Protein AF-A0A7C3TP77-F1 (afdb_monomer)

Mean predicted aligned error: 10.97 Å

Radius of gyration: 24.01 Å; Cα contacts (8 Å, |Δi|>4): 37; chains: 1; bounding box: 48×28×69 Å

pLDDT: mean 75.57, std 9.29, range [50.41, 89.44]

Sequence (117 aa):
MTAKDRRRRLRIVHKLQLKYTLSLLLPFFIILLIVELQMFYVIKYLLPYIEFLAVRGVIIKSIIIIMVEVLILLSLAGLFNIIYLHRIAGPISRLIKEIDEMVISKKYHLLTIRKKD

Secondary structure (DSSP, 8-state):
--HHHHHHHHHHHHHHHHHHHHHHHHHHHHHHHHHHHHHHHIIIIIGGG---HHHHHHHHHHHHHHHHHHHHHHHHHHHHHHHHHHHHHHHHHHHHHHHHHHHHHT--------TT-

Solvent-accessible surface area (backbone atoms only — not comparable to full-atom values): 6661 Å² total; per-residue (Å²): 136,56,75,67,57,54,54,53,51,54,50,51,50,51,51,52,50,49,49,54,49,47,67,51,51,49,59,54,51,51,53,51,52,52,53,54,52,51,52,48,47,43,59,70,68,50,48,75,74,50,87,52,66,75,57,44,55,52,50,52,53,52,52,54,51,51,54,53,50,51,53,51,52,50,52,49,52,50,51,52,48,52,54,51,47,55,53,48,48,54,41,51,54,49,52,53,51,53,51,51,50,24,65,75,67,71,56,82,75,88,89,79,83,55,99,88,81

Nearest PDB structures (foldseek):
  6vvt-assembly1_D  TM=5.659E-01  e=7.199E+00  Mycolicibacterium smegmatis MC2 155

Structure (mmCIF, N/CA/C/O backbone):
data_AF-A0A7C3TP77-F1
#
_entry.id   AF-A0A7C3TP77-F1
#
loop_
_a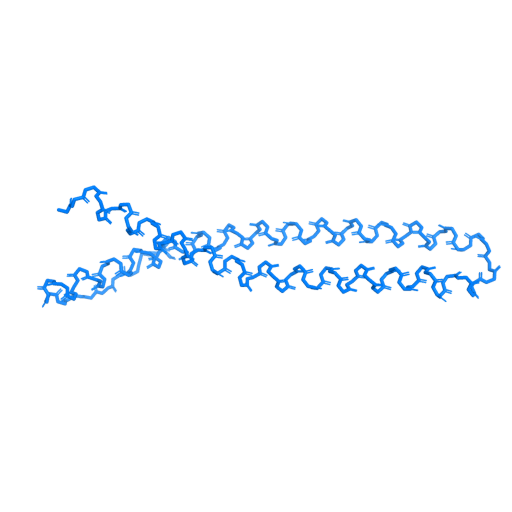tom_site.group_PDB
_atom_site.id
_atom_site.type_symbol
_atom_site.label_atom_id
_atom_site.label_alt_id
_atom_site.label_comp_id
_atom_site.label_asym_id
_atom_site.label_entity_id
_atom_site.label_seq_id
_atom_site.pdbx_PDB_ins_code
_atom_site.Cartn_x
_atom_site.Cartn_y
_atom_site.Cartn_z
_atom_site.occupancy
_atom_site.B_iso_or_equiv
_atom_site.auth_seq_id
_atom_site.auth_comp_id
_atom_site.auth_asym_id
_atom_site.auth_atom_id
_atom_site.pdbx_PDB_model_num
ATOM 1 N N . MET A 1 1 ? -22.497 11.187 28.825 1.00 50.41 1 MET A N 1
ATOM 2 C CA . MET A 1 1 ? -21.337 11.038 27.913 1.00 50.41 1 MET A CA 1
ATOM 3 C C . MET A 1 1 ? -21.215 12.317 27.094 1.00 50.41 1 MET A C 1
ATOM 5 O O . MET A 1 1 ? -22.158 12.642 26.380 1.00 50.41 1 MET A O 1
ATOM 9 N N . THR A 1 2 ? -20.147 13.101 27.259 1.00 56.94 2 THR A N 1
ATOM 10 C CA . THR A 1 2 ? -20.074 14.452 26.667 1.00 56.94 2 THR A CA 1
ATOM 11 C C . THR A 1 2 ? -19.627 14.411 25.197 1.00 56.94 2 THR A C 1
ATOM 13 O O . THR A 1 2 ? -18.982 13.459 24.750 1.00 56.94 2 THR A O 1
ATOM 16 N N . ALA A 1 3 ? -19.933 15.451 24.412 1.00 58.12 3 ALA A N 1
ATOM 17 C CA . ALA A 1 3 ? -19.495 15.562 23.012 1.00 58.12 3 ALA A CA 1
ATOM 18 C C . ALA A 1 3 ? -17.956 15.504 22.854 1.00 58.12 3 ALA A C 1
ATOM 20 O O . ALA A 1 3 ? -17.442 15.053 21.825 1.00 58.12 3 ALA A O 1
ATOM 21 N N . LYS A 1 4 ? -17.221 15.904 23.901 1.00 55.06 4 LYS A N 1
ATOM 22 C CA . LYS A 1 4 ? -15.756 15.857 23.984 1.00 55.06 4 LYS A CA 1
ATOM 23 C C . LYS A 1 4 ? -15.239 14.410 24.041 1.00 55.06 4 LYS A C 1
ATOM 25 O O . LYS A 1 4 ? -14.293 14.080 23.325 1.00 55.06 4 LYS A O 1
ATOM 30 N N . ASP A 1 5 ? -15.926 13.532 24.774 1.00 54.97 5 ASP A N 1
ATOM 31 C CA . ASP A 1 5 ? -15.597 12.100 24.868 1.00 54.97 5 ASP A CA 1
ATOM 32 C C . ASP A 1 5 ? -15.848 11.361 23.546 1.00 54.97 5 ASP A C 1
ATOM 34 O O . ASP A 1 5 ? -15.032 10.539 23.119 1.00 54.97 5 ASP A O 1
ATOM 38 N N . ARG A 1 6 ? -16.931 11.711 22.832 1.00 56.84 6 ARG A N 1
ATOM 39 C CA . ARG A 1 6 ? -17.215 11.175 21.485 1.00 56.84 6 ARG A CA 1
ATOM 40 C C . ARG A 1 6 ? -16.113 11.519 20.484 1.00 56.84 6 ARG A C 1
ATOM 42 O O . ARG A 1 6 ? -15.645 10.636 19.767 1.00 56.84 6 ARG A O 1
ATOM 49 N N . ARG A 1 7 ? -15.669 12.781 20.449 1.00 56.78 7 ARG A N 1
ATOM 50 C CA . ARG A 1 7 ? -14.589 13.223 19.547 1.00 56.78 7 ARG A CA 1
ATOM 51 C C . ARG A 1 7 ? -13.255 12.551 19.869 1.00 56.78 7 ARG A C 1
ATOM 53 O O . ARG A 1 7 ? -12.504 12.239 18.947 1.00 56.78 7 ARG A O 1
ATOM 60 N N . ARG A 1 8 ? -12.955 12.313 21.151 1.00 58.34 8 ARG A N 1
ATOM 61 C CA . ARG A 1 8 ? -11.719 11.638 21.577 1.00 58.34 8 ARG A CA 1
ATOM 62 C C . ARG A 1 8 ? -11.708 10.167 21.148 1.00 58.34 8 ARG A C 1
ATOM 64 O O . ARG A 1 8 ? -10.711 9.725 20.586 1.00 58.34 8 ARG A O 1
ATOM 71 N N . ARG A 1 9 ? -12.829 9.448 21.307 1.00 59.09 9 ARG A N 1
ATOM 72 C CA . ARG A 1 9 ? -12.983 8.056 20.835 1.00 59.09 9 ARG A CA 1
ATOM 73 C C . ARG A 1 9 ? -12.891 7.925 19.313 1.00 59.09 9 ARG A C 1
ATOM 75 O O . ARG A 1 9 ? -12.151 7.073 18.836 1.00 59.09 9 ARG A O 1
ATOM 82 N N . LEU A 1 10 ? -13.549 8.806 18.555 1.00 59.22 10 LEU A N 1
ATOM 83 C CA . LEU A 1 10 ? -13.425 8.848 17.087 1.00 59.22 10 LEU A CA 1
ATOM 84 C C . LEU A 1 10 ? -11.970 9.017 16.634 1.00 59.22 10 LEU A C 1
ATOM 86 O O . LEU A 1 10 ? -11.517 8.321 15.728 1.00 59.22 10 LEU A O 1
ATOM 90 N N . ARG A 1 11 ? -11.220 9.893 17.313 1.00 58.91 11 ARG A N 1
ATOM 91 C CA . ARG A 1 11 ? -9.795 10.108 17.035 1.00 58.91 11 ARG A CA 1
ATOM 92 C C . ARG A 1 11 ? -8.947 8.866 17.308 1.00 58.91 11 ARG A C 1
ATOM 94 O O . ARG A 1 11 ? -8.013 8.612 16.560 1.00 58.91 11 ARG A O 1
ATOM 101 N N . ILE A 1 12 ? -9.261 8.096 18.351 1.00 61.75 12 ILE A N 1
ATOM 102 C CA . ILE A 1 12 ? -8.540 6.858 18.692 1.00 61.75 12 ILE A CA 1
ATOM 103 C C . ILE A 1 12 ? -8.784 5.781 17.630 1.00 61.75 12 ILE A C 1
ATOM 105 O O . ILE A 1 12 ? -7.824 5.179 17.160 1.00 61.75 12 ILE A O 1
ATOM 109 N N . VAL A 1 13 ? -10.034 5.595 17.196 1.00 62.56 13 VAL A N 1
ATOM 110 C CA . VAL A 1 13 ? -10.392 4.620 16.149 1.00 62.56 13 VAL A CA 1
ATOM 111 C C . VAL A 1 13 ? -9.731 4.976 14.818 1.00 62.56 13 VAL A C 1
ATOM 113 O O . VAL A 1 13 ? -9.098 4.117 14.210 1.00 62.56 13 VAL A O 1
ATOM 116 N N . HIS A 1 14 ? -9.779 6.249 14.415 1.00 64.50 14 HIS A N 1
ATOM 117 C CA . HIS A 1 14 ? -9.072 6.719 13.220 1.00 64.50 14 HIS A CA 1
ATOM 118 C C . HIS A 1 14 ? -7.558 6.545 13.337 1.00 64.50 14 HIS A C 1
ATOM 120 O O . HIS A 1 14 ? -6.915 6.154 12.372 1.00 64.50 14 HIS A O 1
ATOM 126 N N . LYS A 1 15 ? -6.966 6.795 14.512 1.00 68.50 15 LYS A N 1
ATOM 127 C CA . LYS A 1 15 ? -5.524 6.609 14.724 1.00 68.50 15 LYS A CA 1
ATOM 128 C C . LYS A 1 15 ? -5.125 5.133 14.639 1.00 68.50 15 LYS A C 1
ATOM 130 O O . LYS A 1 15 ? -4.056 4.827 14.117 1.00 68.50 15 LYS A O 1
ATOM 135 N N . LEU A 1 16 ? -5.980 4.229 15.119 1.00 66.69 16 LEU A N 1
ATOM 136 C CA . LEU A 1 16 ? -5.775 2.786 15.019 1.00 66.69 16 LEU A CA 1
ATOM 137 C C . LEU A 1 16 ? -5.888 2.316 13.560 1.00 66.69 16 LEU A C 1
ATOM 139 O O . LEU A 1 16 ? -4.986 1.643 13.071 1.00 66.69 16 LEU A O 1
ATOM 143 N N . GLN A 1 17 ? -6.940 2.743 12.853 1.00 67.50 17 GLN A N 1
ATOM 144 C CA . GLN A 1 17 ? -7.127 2.494 11.420 1.00 67.50 17 GLN A CA 1
ATOM 145 C C . GLN A 1 17 ? -5.930 2.996 10.616 1.00 67.50 17 GLN A C 1
ATOM 147 O O . GLN A 1 17 ? -5.334 2.225 9.878 1.00 67.50 17 GLN A O 1
ATOM 152 N N . LEU A 1 18 ? -5.508 4.243 10.836 1.00 68.56 18 LEU A N 1
ATOM 153 C CA . LEU A 1 18 ? -4.362 4.834 10.153 1.00 68.56 18 LEU A CA 1
ATOM 154 C C . LEU A 1 18 ? -3.072 4.053 10.427 1.00 68.56 18 LEU A C 1
ATOM 156 O O . LEU A 1 18 ? -2.294 3.844 9.504 1.00 68.56 18 LEU A O 1
ATOM 160 N N . LYS A 1 19 ? -2.851 3.588 11.667 1.00 73.25 19 LYS A N 1
ATOM 161 C CA . LYS A 1 19 ? -1.676 2.779 12.026 1.00 73.25 19 LYS A CA 1
ATOM 162 C C . LYS A 1 19 ? -1.650 1.458 11.256 1.00 73.25 19 LYS A C 1
ATOM 164 O O . LYS A 1 19 ? -0.601 1.103 10.728 1.00 73.25 19 LYS A O 1
ATOM 169 N N . TYR A 1 20 ? -2.775 0.749 11.173 1.00 70.31 20 TYR A N 1
ATOM 170 C CA . TYR A 1 20 ? -2.848 -0.502 10.415 1.00 70.31 20 TYR A CA 1
ATOM 171 C C . TYR A 1 20 ? -2.772 -0.272 8.903 1.00 70.31 20 TYR A C 1
ATOM 173 O O . TYR A 1 20 ? -2.061 -1.010 8.226 1.00 70.31 20 TYR A O 1
ATOM 181 N N . THR A 1 21 ? -3.410 0.783 8.385 1.00 71.06 21 THR A N 1
ATOM 182 C CA . THR A 1 21 ? -3.284 1.175 6.976 1.00 71.06 21 THR A CA 1
ATOM 183 C C . THR A 1 21 ? -1.827 1.458 6.643 1.00 71.06 21 THR A C 1
ATOM 185 O O . THR A 1 21 ? -1.306 0.856 5.718 1.00 71.06 21 THR A O 1
ATOM 188 N N . LEU A 1 22 ? -1.140 2.303 7.421 1.00 73.06 22 LEU A N 1
ATOM 189 C CA . LEU A 1 22 ? 0.281 2.613 7.228 1.00 73.06 22 LEU A CA 1
ATOM 190 C C . LEU A 1 22 ? 1.164 1.371 7.345 1.00 73.06 22 LEU A C 1
ATOM 192 O O . LEU A 1 22 ? 2.070 1.202 6.539 1.00 73.06 22 LEU A O 1
ATOM 196 N N . SER A 1 23 ? 0.889 0.490 8.308 1.00 73.56 23 SER A N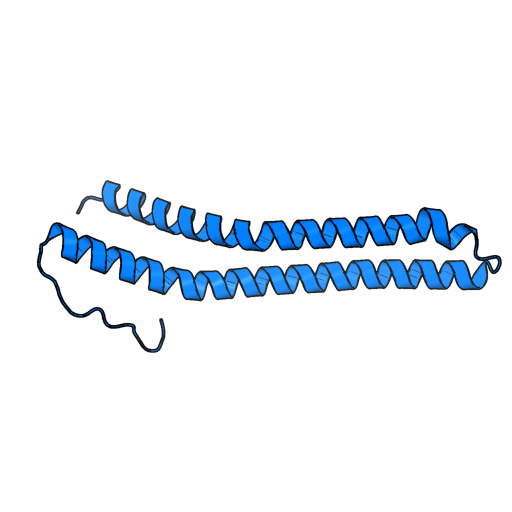 1
ATOM 197 C CA . SER A 1 23 ? 1.651 -0.750 8.489 1.00 73.56 23 SER A CA 1
ATOM 198 C C . SER A 1 23 ? 1.554 -1.697 7.291 1.00 73.56 23 SER A C 1
ATOM 200 O O . SER A 1 23 ? 2.450 -2.515 7.112 1.00 73.56 23 SER A O 1
ATOM 202 N N . LEU A 1 24 ? 0.486 -1.603 6.494 1.00 73.88 24 LEU A N 1
ATOM 203 C CA . LEU A 1 24 ? 0.321 -2.335 5.238 1.00 73.88 24 LEU A CA 1
ATOM 204 C C . LEU A 1 24 ? 0.880 -1.545 4.051 1.00 73.88 24 LEU A C 1
ATOM 206 O O . LEU A 1 24 ? 1.669 -2.072 3.278 1.00 73.88 24 LEU A O 1
ATOM 210 N N . LEU A 1 25 ? 0.519 -0.271 3.915 1.00 74.69 25 LEU A N 1
ATOM 211 C CA . LEU A 1 25 ? 0.893 0.564 2.770 1.00 74.69 25 LEU A CA 1
ATOM 212 C C . LEU A 1 25 ? 2.408 0.789 2.678 1.00 74.69 25 LEU A C 1
ATOM 214 O O . LEU A 1 25 ? 2.955 0.826 1.580 1.00 74.69 25 LEU A O 1
ATOM 218 N N . LEU A 1 26 ? 3.090 0.897 3.820 1.00 80.81 26 LEU A N 1
ATOM 219 C CA . LEU A 1 26 ? 4.530 1.131 3.881 1.00 80.81 26 LEU A CA 1
ATOM 220 C C . LEU A 1 26 ? 5.350 -0.014 3.249 1.00 80.81 26 LEU A C 1
ATOM 222 O O . LEU A 1 26 ? 6.134 0.276 2.348 1.00 80.81 26 LEU A O 1
ATOM 226 N N . PRO A 1 27 ? 5.184 -1.297 3.633 1.00 82.69 27 PRO A N 1
ATOM 227 C CA . PRO A 1 27 ? 5.892 -2.388 2.965 1.00 82.69 27 PRO A CA 1
ATOM 228 C C . PRO A 1 27 ? 5.537 -2.514 1.478 1.00 82.69 27 PRO A C 1
ATOM 230 O O . PRO A 1 27 ? 6.431 -2.766 0.675 1.00 82.69 27 PRO A O 1
ATOM 233 N N . PHE A 1 28 ? 4.283 -2.262 1.082 1.00 78.81 28 PHE A N 1
ATOM 234 C CA . PHE A 1 28 ? 3.911 -2.218 -0.340 1.00 78.81 28 PHE A CA 1
ATOM 235 C C . PHE A 1 28 ? 4.690 -1.138 -1.103 1.00 78.81 28 PHE A C 1
ATOM 237 O O . PHE A 1 28 ? 5.220 -1.402 -2.181 1.00 78.81 28 PHE A O 1
ATOM 244 N N . PHE A 1 29 ? 4.817 0.057 -0.526 1.00 80.88 29 PHE A N 1
ATOM 245 C CA . PHE A 1 29 ? 5.585 1.146 -1.123 1.00 80.88 29 PHE A CA 1
ATOM 246 C C . PHE A 1 29 ? 7.084 0.824 -1.224 1.00 80.88 29 PHE A C 1
ATOM 248 O O . PHE A 1 29 ? 7.712 1.131 -2.234 1.00 80.88 29 PHE A O 1
ATOM 255 N N . ILE A 1 30 ? 7.652 0.158 -0.214 1.00 86.88 30 ILE A N 1
ATOM 256 C CA . ILE A 1 30 ? 9.051 -0.296 -0.240 1.00 86.88 30 ILE A CA 1
ATOM 257 C C . ILE A 1 30 ? 9.273 -1.302 -1.377 1.00 86.88 30 ILE A C 1
ATOM 259 O O . ILE A 1 30 ? 10.237 -1.163 -2.125 1.00 86.88 30 ILE A O 1
ATOM 263 N N . ILE A 1 31 ? 8.375 -2.280 -1.541 1.00 84.31 31 ILE A N 1
ATOM 264 C CA . ILE A 1 31 ? 8.461 -3.266 -2.631 1.00 84.31 31 ILE A CA 1
ATOM 265 C C . ILE A 1 31 ? 8.389 -2.572 -3.995 1.00 84.31 31 ILE A C 1
ATOM 267 O O . ILE A 1 31 ? 9.213 -2.866 -4.858 1.00 84.31 31 ILE A O 1
ATOM 271 N N . LEU A 1 32 ? 7.460 -1.627 -4.181 1.00 84.06 32 LEU A N 1
ATOM 272 C CA . LEU A 1 32 ? 7.356 -0.840 -5.416 1.00 84.06 32 LEU A CA 1
ATOM 273 C C . LEU A 1 32 ? 8.677 -0.123 -5.732 1.00 84.06 32 LEU A C 1
ATOM 275 O O . LEU A 1 32 ? 9.190 -0.250 -6.840 1.00 84.06 32 LEU A O 1
ATOM 279 N N . LEU A 1 33 ? 9.252 0.575 -4.748 1.00 86.00 33 LEU A N 1
ATOM 280 C CA . LEU A 1 33 ? 10.530 1.271 -4.906 1.00 86.00 33 LEU A CA 1
ATOM 281 C C . LEU A 1 33 ? 11.659 0.322 -5.317 1.00 86.00 33 LEU A C 1
ATOM 283 O O . LEU A 1 33 ? 12.443 0.657 -6.200 1.00 86.00 33 LEU A O 1
ATOM 287 N N . ILE A 1 34 ? 11.735 -0.862 -4.703 1.00 89.44 34 ILE A N 1
ATOM 288 C CA . ILE A 1 34 ? 12.740 -1.875 -5.046 1.00 89.44 34 ILE A CA 1
ATOM 289 C C . ILE A 1 34 ? 12.557 -2.346 -6.492 1.00 89.44 34 ILE A C 1
ATOM 291 O O . ILE A 1 34 ? 13.534 -2.389 -7.240 1.00 89.44 34 ILE A O 1
ATOM 295 N N . VAL A 1 35 ? 11.323 -2.660 -6.899 1.00 84.88 35 VAL A N 1
ATOM 296 C CA . VAL A 1 35 ? 11.021 -3.128 -8.261 1.00 84.88 35 VAL A CA 1
ATOM 297 C C . VAL A 1 35 ? 11.370 -2.060 -9.294 1.00 84.88 35 VAL A C 1
ATOM 299 O O . VAL A 1 35 ? 12.050 -2.366 -10.273 1.00 84.88 35 VAL A O 1
ATOM 302 N N . GLU A 1 36 ? 10.975 -0.804 -9.077 1.00 80.62 36 GLU A N 1
ATOM 303 C CA . GLU A 1 36 ? 11.316 0.282 -10.001 1.00 80.62 36 GLU A CA 1
ATOM 304 C C . GLU A 1 36 ? 12.822 0.514 -10.091 1.00 80.62 36 GLU A C 1
ATOM 306 O O . GLU A 1 36 ? 13.364 0.672 -11.186 1.00 80.62 36 GLU A O 1
ATOM 311 N N . LEU A 1 37 ? 13.519 0.487 -8.955 1.00 88.31 37 LEU A N 1
ATOM 312 C CA . LEU A 1 37 ? 14.964 0.670 -8.918 1.00 88.31 37 LEU A CA 1
ATOM 313 C C . LEU A 1 37 ? 15.671 -0.469 -9.663 1.00 88.31 37 LEU A C 1
ATOM 315 O O . LEU A 1 37 ? 16.598 -0.222 -10.435 1.00 88.31 37 LEU A O 1
ATOM 319 N N . GLN A 1 38 ? 15.191 -1.703 -9.518 1.00 84.44 38 GLN A N 1
ATOM 320 C CA . GLN A 1 38 ? 15.715 -2.858 -10.239 1.00 84.44 38 GLN A CA 1
ATOM 321 C C . GLN A 1 38 ? 15.459 -2.755 -11.750 1.00 84.44 38 GLN A C 1
ATOM 323 O O . GLN A 1 38 ? 16.376 -2.988 -12.539 1.00 84.44 38 GLN A O 1
ATOM 328 N N . MET A 1 39 ? 14.266 -2.317 -12.163 1.00 80.69 39 MET A N 1
ATOM 329 C CA . MET A 1 39 ? 13.942 -2.050 -13.572 1.00 80.69 39 MET A CA 1
ATOM 330 C C . MET A 1 39 ? 14.826 -0.941 -14.155 1.00 80.69 39 MET A C 1
ATOM 332 O O . MET A 1 39 ? 15.373 -1.094 -15.248 1.00 80.69 39 MET A O 1
ATOM 336 N N . PHE A 1 40 ? 15.059 0.137 -13.405 1.00 81.75 40 PHE A N 1
ATOM 337 C CA . PHE A 1 40 ? 15.985 1.197 -13.799 1.00 81.75 40 PHE A CA 1
ATOM 338 C C . PHE A 1 40 ? 17.417 0.674 -13.973 1.00 81.75 40 PHE A C 1
ATOM 340 O O . PHE A 1 40 ? 18.073 0.999 -14.966 1.00 81.75 40 PHE A O 1
ATOM 347 N N . TYR A 1 41 ? 17.898 -0.171 -13.055 1.00 84.62 41 TYR A N 1
ATOM 348 C CA . TYR A 1 41 ? 19.212 -0.804 -13.181 1.00 84.62 41 TYR A CA 1
ATOM 349 C C . TYR A 1 41 ? 19.312 -1.661 -14.446 1.00 84.62 41 TYR A C 1
ATOM 351 O O . TYR A 1 41 ? 20.310 -1.575 -15.163 1.00 84.62 41 TYR A O 1
ATOM 359 N N . VAL A 1 42 ? 18.271 -2.432 -14.768 1.00 80.06 42 VAL A N 1
ATOM 360 C CA . VAL A 1 42 ? 18.219 -3.231 -16.000 1.00 80.06 42 VAL A CA 1
ATOM 361 C C . VAL A 1 42 ? 18.300 -2.335 -17.242 1.00 80.06 42 VAL A C 1
ATOM 363 O O . VAL A 1 42 ? 19.090 -2.609 -18.150 1.00 80.06 42 VAL A O 1
ATOM 366 N N . ILE A 1 43 ? 17.560 -1.222 -17.270 1.00 77.19 43 ILE A N 1
ATOM 367 C CA . ILE A 1 43 ? 17.604 -0.268 -18.389 1.00 77.19 43 ILE A CA 1
ATOM 368 C C . ILE A 1 43 ? 18.976 0.391 -18.527 1.00 77.19 43 ILE A C 1
ATOM 370 O O . ILE A 1 43 ? 19.510 0.505 -19.634 1.00 77.19 43 ILE A O 1
ATOM 374 N N . LYS A 1 44 ? 19.546 0.851 -17.416 1.00 79.25 44 LYS A N 1
ATOM 375 C CA . LYS A 1 44 ? 20.771 1.648 -17.436 1.00 79.25 44 LYS A CA 1
ATOM 376 C C . LYS A 1 44 ? 22.022 0.804 -17.652 1.00 79.25 44 LYS A C 1
ATOM 378 O O . LYS A 1 44 ? 22.926 1.261 -18.342 1.00 79.25 44 LYS A O 1
ATOM 383 N N . TYR A 1 45 ? 22.080 -0.391 -17.067 1.00 78.75 45 TYR A N 1
ATOM 384 C CA . TYR A 1 45 ? 23.308 -1.184 -17.006 1.00 78.75 45 TYR A CA 1
ATOM 385 C C . TYR A 1 45 ? 23.262 -2.475 -17.812 1.00 78.75 45 TYR A C 1
ATOM 387 O O . TYR A 1 45 ? 24.318 -2.920 -18.215 1.00 78.75 45 TYR A O 1
ATOM 395 N N . LEU A 1 46 ? 22.106 -3.083 -18.085 1.00 71.38 46 LEU A N 1
ATOM 396 C CA . LEU A 1 46 ? 22.037 -4.343 -18.850 1.00 71.38 46 LEU A CA 1
ATOM 397 C C . LEU A 1 46 ? 21.733 -4.098 -20.329 1.00 71.38 46 LEU A C 1
ATOM 399 O O . LEU A 1 46 ? 22.392 -4.632 -21.217 1.00 71.38 46 LEU A O 1
ATOM 403 N N . LEU A 1 47 ? 20.765 -3.227 -20.597 1.00 70.69 47 LEU A N 1
ATOM 404 C CA . LEU A 1 47 ? 20.301 -2.882 -21.940 1.00 70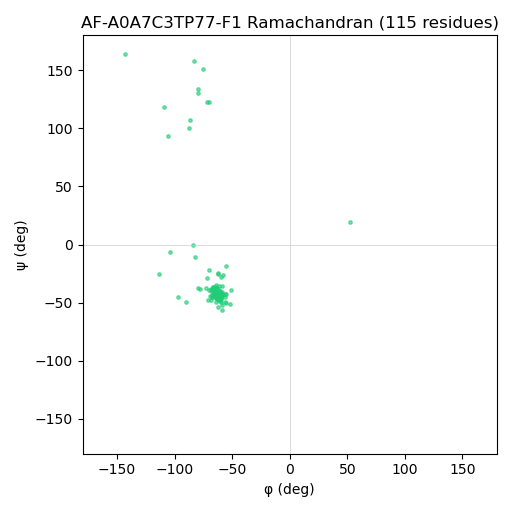.69 47 LEU A CA 1
ATOM 405 C C . LEU A 1 47 ? 21.358 -2.276 -22.893 1.00 70.69 47 LEU A C 1
ATOM 407 O O . LEU A 1 47 ? 21.185 -2.437 -24.101 1.00 70.69 47 LEU A O 1
ATOM 411 N N . PRO A 1 48 ? 22.419 -1.571 -22.444 1.00 72.06 48 PRO A N 1
ATOM 412 C CA . PRO A 1 48 ? 23.487 -1.108 -23.336 1.00 72.06 48 PRO A CA 1
ATOM 413 C C . PRO A 1 48 ? 24.380 -2.225 -23.890 1.00 72.06 48 PRO A C 1
ATOM 415 O O . PRO A 1 48 ? 24.994 -2.021 -24.930 1.00 72.06 48 PRO A O 1
ATOM 418 N N . TYR A 1 49 ? 24.447 -3.386 -23.228 1.00 69.75 49 TYR A N 1
ATOM 419 C CA . TYR A 1 49 ? 25.259 -4.531 -23.670 1.00 69.75 49 TYR A CA 1
ATOM 420 C C . TYR A 1 49 ? 24.549 -5.412 -24.708 1.00 69.75 49 TYR A C 1
ATOM 422 O O . TYR A 1 49 ? 25.105 -6.402 -25.172 1.00 69.75 49 TYR A O 1
ATOM 430 N N . ILE A 1 50 ? 23.314 -5.068 -25.080 1.00 68.50 50 ILE A N 1
ATOM 431 C CA . ILE A 1 50 ? 22.557 -5.768 -26.116 1.00 68.50 50 ILE A CA 1
ATOM 432 C C . ILE A 1 50 ? 22.929 -5.153 -27.469 1.00 68.50 50 ILE A C 1
ATOM 434 O O . ILE A 1 50 ? 22.505 -4.042 -27.786 1.00 68.50 50 ILE A O 1
ATOM 438 N N . GLU A 1 51 ? 23.706 -5.886 -28.269 1.00 63.38 51 GLU A N 1
ATOM 439 C CA . GLU A 1 51 ? 24.250 -5.425 -29.560 1.00 63.38 51 GLU A CA 1
ATOM 440 C C . GLU A 1 51 ? 23.166 -5.087 -30.603 1.00 63.38 51 GLU A C 1
ATOM 442 O O . GLU A 1 51 ? 23.362 -4.247 -31.482 1.00 63.38 51 GLU A O 1
ATOM 447 N N . PHE A 1 52 ? 21.977 -5.687 -30.491 1.00 69.12 52 PHE A N 1
ATOM 448 C CA . PHE A 1 52 ? 20.882 -5.480 -31.437 1.00 69.12 52 PHE A CA 1
ATOM 449 C C . PHE A 1 52 ? 19.999 -4.280 -31.060 1.00 69.12 52 PHE A C 1
ATOM 451 O O . PHE A 1 52 ? 19.067 -4.389 -30.257 1.00 69.12 52 PHE A O 1
ATOM 458 N N . LEU A 1 53 ? 20.221 -3.142 -31.727 1.00 64.12 53 LEU A N 1
ATOM 459 C CA . LEU A 1 53 ? 19.427 -1.906 -31.596 1.00 64.12 53 LEU A CA 1
ATOM 460 C C . LEU A 1 53 ? 17.905 -2.115 -31.750 1.00 64.12 53 LEU A C 1
ATOM 462 O O . LEU A 1 53 ? 17.126 -1.520 -31.005 1.00 64.12 53 LEU A O 1
ATOM 466 N N . ALA A 1 54 ? 17.474 -2.983 -32.672 1.00 63.78 54 ALA A N 1
ATOM 467 C CA . ALA A 1 54 ? 16.054 -3.281 -32.898 1.00 63.78 54 ALA A CA 1
ATOM 468 C C . ALA A 1 54 ? 15.408 -4.029 -31.715 1.00 63.78 54 ALA A C 1
ATOM 470 O O . ALA A 1 54 ? 14.277 -3.737 -31.330 1.00 63.78 54 ALA A O 1
ATOM 471 N N . VAL A 1 55 ? 16.149 -4.949 -31.091 1.00 73.12 55 VAL A N 1
ATOM 472 C CA . VAL A 1 55 ? 15.699 -5.713 -29.917 1.00 73.12 55 VAL A CA 1
ATOM 473 C C . VAL A 1 55 ? 15.670 -4.812 -28.680 1.00 73.12 55 VAL A C 1
ATOM 475 O O . VAL A 1 55 ? 14.732 -4.862 -27.884 1.00 73.12 55 VAL A O 1
ATOM 478 N N . ARG A 1 56 ? 16.644 -3.903 -28.567 1.00 72.31 56 ARG A N 1
ATOM 479 C CA . ARG A 1 56 ? 16.763 -2.927 -27.477 1.00 72.31 56 ARG A CA 1
ATOM 480 C C . ARG A 1 56 ? 15.514 -2.050 -27.328 1.00 72.31 56 ARG A C 1
ATOM 482 O O . ARG A 1 56 ? 15.016 -1.871 -26.219 1.00 72.31 56 ARG A O 1
ATOM 489 N N . GLY A 1 57 ? 14.981 -1.535 -28.438 1.00 76.19 57 GLY A N 1
ATOM 490 C CA . GLY A 1 57 ? 13.783 -0.686 -28.433 1.00 76.19 57 GLY A CA 1
ATOM 491 C C . GLY A 1 57 ? 12.512 -1.423 -27.999 1.00 76.19 57 GLY A C 1
ATOM 492 O O . GLY A 1 57 ? 11.695 -0.862 -27.266 1.00 76.19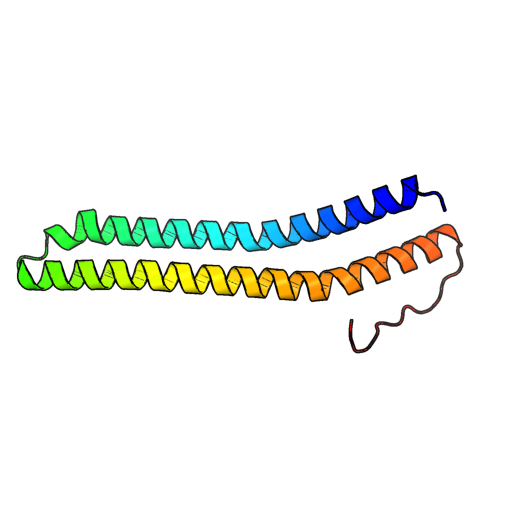 57 GLY A O 1
ATOM 493 N N . VAL A 1 58 ? 12.359 -2.686 -28.406 1.00 81.50 58 VAL A N 1
ATOM 494 C CA . VAL A 1 58 ? 11.232 -3.535 -27.989 1.00 81.50 58 VAL A CA 1
ATOM 495 C C . VAL A 1 58 ? 11.325 -3.850 -26.497 1.00 81.50 58 VAL A C 1
ATOM 497 O O . VAL A 1 58 ? 10.341 -3.675 -25.786 1.00 81.50 58 VAL A O 1
ATOM 500 N N . ILE A 1 59 ? 12.513 -4.211 -26.001 1.00 79.75 59 ILE A N 1
ATOM 501 C CA . ILE A 1 59 ? 12.735 -4.487 -24.574 1.00 79.75 59 ILE A CA 1
ATOM 502 C C . ILE A 1 59 ? 12.412 -3.257 -23.718 1.00 79.75 59 ILE A C 1
ATOM 504 O O . ILE A 1 59 ? 11.713 -3.388 -22.718 1.00 79.75 59 ILE A O 1
ATOM 508 N N . ILE A 1 60 ? 12.858 -2.059 -24.113 1.00 80.94 60 ILE A N 1
ATOM 509 C CA . ILE A 1 60 ? 12.554 -0.824 -23.370 1.00 80.94 60 ILE A CA 1
ATOM 510 C C . ILE A 1 60 ? 11.040 -0.591 -23.294 1.00 80.94 60 ILE A C 1
ATOM 512 O O . ILE A 1 60 ? 10.523 -0.312 -22.214 1.00 80.94 60 ILE A O 1
ATOM 516 N N . LYS A 1 61 ? 10.314 -0.743 -24.410 1.00 83.69 61 LYS A N 1
ATOM 517 C CA . LYS A 1 61 ? 8.848 -0.601 -24.418 1.00 83.69 61 LYS A CA 1
ATOM 518 C C . LYS A 1 61 ? 8.174 -1.627 -23.507 1.00 83.69 61 LYS A C 1
ATOM 520 O O . LYS A 1 61 ? 7.298 -1.247 -22.737 1.00 83.69 61 LYS A O 1
ATOM 525 N N . SER A 1 62 ? 8.606 -2.887 -23.550 1.00 82.62 62 SER A N 1
ATOM 526 C CA . SER A 1 62 ? 8.076 -3.940 -22.677 1.00 82.62 62 SE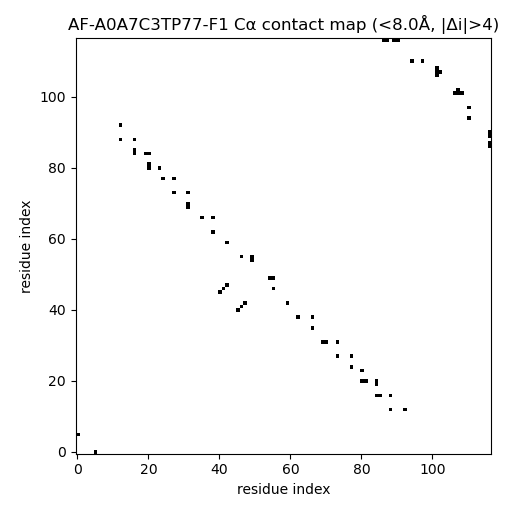R A CA 1
ATOM 527 C C . SER A 1 62 ? 8.334 -3.645 -21.200 1.00 82.62 62 SER A C 1
ATOM 529 O O . SER A 1 62 ? 7.427 -3.780 -20.388 1.00 82.62 62 SER A O 1
ATOM 531 N N . ILE A 1 63 ? 9.536 -3.180 -20.846 1.00 82.69 63 ILE A N 1
ATOM 532 C CA . ILE A 1 63 ? 9.880 -2.798 -19.469 1.00 82.69 63 ILE A CA 1
ATOM 533 C C . ILE A 1 63 ? 8.983 -1.655 -18.982 1.00 82.69 63 ILE A C 1
ATOM 535 O O . ILE A 1 63 ? 8.458 -1.731 -17.875 1.00 82.69 63 ILE A O 1
ATOM 539 N N . ILE A 1 64 ? 8.756 -0.631 -19.810 1.00 83.06 64 ILE A N 1
ATOM 540 C CA . ILE A 1 64 ? 7.862 0.486 -19.466 1.00 83.06 64 ILE A CA 1
ATOM 541 C C . ILE A 1 64 ? 6.424 -0.007 -19.251 1.00 83.06 64 ILE A C 1
ATOM 543 O O . ILE A 1 64 ? 5.791 0.387 -18.275 1.00 83.06 64 ILE A O 1
ATOM 547 N N . ILE A 1 65 ? 5.915 -0.888 -20.120 1.00 88.88 65 ILE A N 1
ATOM 548 C CA . ILE A 1 65 ? 4.571 -1.472 -19.972 1.00 88.88 65 ILE A CA 1
ATOM 549 C C . ILE A 1 65 ? 4.462 -2.238 -18.650 1.00 88.88 65 ILE A C 1
ATOM 551 O O . ILE A 1 65 ? 3.520 -2.008 -17.894 1.00 88.88 65 ILE A O 1
ATOM 555 N N . ILE A 1 66 ? 5.455 -3.073 -18.329 1.00 84.56 66 ILE A N 1
ATOM 556 C CA . ILE A 1 66 ? 5.486 -3.831 -17.072 1.00 84.56 66 ILE A CA 1
ATOM 557 C C . ILE A 1 66 ? 5.495 -2.882 -15.865 1.00 84.56 66 ILE A C 1
ATOM 559 O O . ILE A 1 66 ? 4.770 -3.123 -14.904 1.00 84.56 66 ILE A O 1
ATOM 563 N N . MET A 1 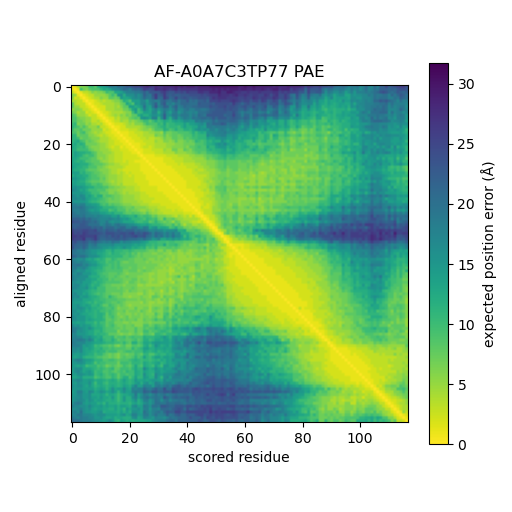67 ? 6.267 -1.788 -15.899 1.00 81.25 67 MET A N 1
ATOM 564 C CA . MET A 1 67 ? 6.266 -0.798 -14.809 1.00 81.25 67 MET A CA 1
ATOM 565 C C . MET A 1 67 ? 4.871 -0.198 -14.590 1.00 81.25 67 MET A C 1
AT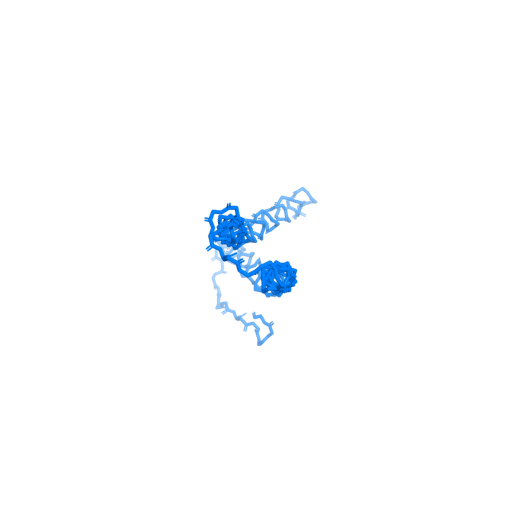OM 567 O O . MET A 1 67 ? 4.413 -0.107 -13.451 1.00 81.25 67 MET A O 1
ATOM 571 N N . VAL A 1 68 ? 4.165 0.149 -15.671 1.00 86.62 68 VAL A N 1
ATOM 572 C CA . VAL A 1 68 ? 2.791 0.670 -15.593 1.00 86.62 68 VAL A CA 1
ATOM 573 C C . VAL A 1 68 ? 1.830 -0.379 -15.022 1.00 86.62 68 VAL A C 1
ATOM 575 O O . VAL A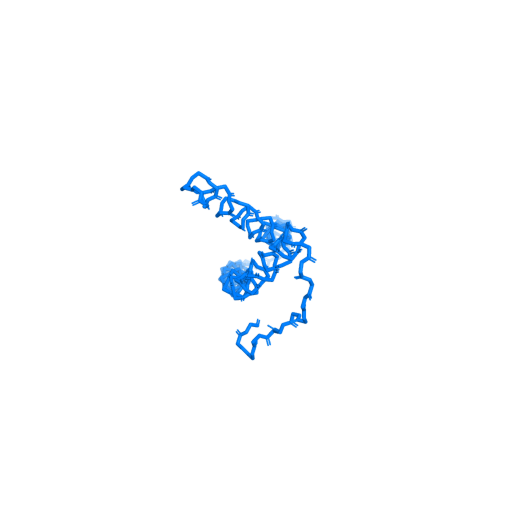 1 68 ? 1.043 -0.060 -14.130 1.00 86.62 68 VAL A O 1
ATOM 578 N N . GLU A 1 69 ? 1.905 -1.630 -15.479 1.00 85.00 69 GLU A N 1
ATOM 579 C CA . GLU A 1 69 ? 1.066 -2.723 -14.968 1.00 85.00 69 GLU A CA 1
ATOM 580 C C . GLU A 1 69 ? 1.300 -2.991 -13.478 1.00 85.00 69 GLU A C 1
ATOM 582 O O . GLU A 1 69 ? 0.336 -3.118 -12.717 1.00 85.00 69 GLU A O 1
ATOM 587 N N . VAL A 1 70 ? 2.562 -3.020 -13.037 1.00 82.75 70 VAL A N 1
ATOM 588 C CA . VAL A 1 70 ? 2.914 -3.183 -11.619 1.00 82.75 70 VAL A CA 1
ATOM 589 C C . VAL A 1 70 ? 2.314 -2.053 -10.784 1.00 82.75 70 VAL A C 1
ATOM 591 O O . VAL A 1 70 ? 1.744 -2.317 -9.725 1.00 82.75 70 VAL A O 1
ATOM 594 N N . LEU A 1 71 ? 2.372 -0.810 -11.266 1.00 82.56 71 LEU A N 1
ATOM 595 C CA . LEU A 1 71 ? 1.833 0.353 -10.562 1.00 82.56 71 LEU A CA 1
ATOM 596 C C . LEU A 1 71 ? 0.297 0.312 -10.449 1.00 82.56 71 LEU A C 1
ATOM 598 O O . LEU A 1 71 ? -0.262 0.633 -9.392 1.00 82.56 71 LEU A O 1
ATOM 602 N N . ILE A 1 72 ? -0.394 -0.146 -11.499 1.00 87.19 72 ILE A N 1
ATOM 603 C CA . ILE A 1 72 ? -1.846 -0.386 -11.481 1.00 87.19 72 ILE A CA 1
ATOM 604 C C . ILE A 1 72 ? -2.199 -1.498 -10.485 1.00 87.19 72 ILE A C 1
ATOM 606 O O . ILE A 1 72 ? -3.078 -1.307 -9.639 1.00 87.19 72 ILE A O 1
ATOM 610 N N . LEU A 1 73 ? -1.505 -2.640 -10.541 1.00 84.06 73 LEU A N 1
ATOM 611 C CA . LEU A 1 73 ? -1.730 -3.768 -9.630 1.00 84.06 73 LEU A CA 1
ATOM 612 C C . LEU A 1 73 ? -1.520 -3.364 -8.168 1.00 84.06 73 LEU A C 1
ATOM 614 O O . LEU A 1 73 ? -2.340 -3.706 -7.314 1.00 84.06 73 LEU A O 1
ATOM 618 N N . LEU A 1 74 ? -0.473 -2.589 -7.878 1.00 80.62 74 LEU A N 1
ATOM 619 C CA . LEU A 1 74 ? -0.208 -2.082 -6.531 1.00 80.62 74 LEU A CA 1
ATOM 620 C C . LEU A 1 74 ? -1.286 -1.109 -6.052 1.00 80.62 74 LEU A C 1
ATOM 622 O O . LEU A 1 74 ? -1.700 -1.173 -4.894 1.00 80.62 74 LEU A O 1
ATOM 626 N N . SER A 1 75 ? -1.781 -0.246 -6.939 1.00 81.06 75 SER A N 1
ATOM 627 C CA . SER A 1 75 ? -2.867 0.685 -6.621 1.00 81.06 75 SER A CA 1
ATOM 628 C C . SER A 1 75 ? -4.162 -0.057 -6.283 1.00 81.06 75 SER A C 1
ATOM 630 O O . SER A 1 75 ? -4.813 0.250 -5.280 1.00 81.06 75 SER A O 1
ATOM 632 N N . LEU A 1 76 ? -4.508 -1.083 -7.066 1.00 85.94 76 LEU A N 1
ATOM 633 C CA . LEU A 1 76 ? -5.655 -1.950 -6.797 1.00 85.94 76 LEU A CA 1
ATOM 634 C C . LEU A 1 76 ? -5.482 -2.717 -5.483 1.00 85.94 76 LEU A C 1
ATOM 636 O O . LEU A 1 76 ? -6.398 -2.726 -4.659 1.00 85.94 76 LEU A O 1
ATOM 640 N N . ALA A 1 77 ? -4.309 -3.309 -5.245 1.00 80.94 77 ALA A N 1
ATOM 641 C CA . ALA A 1 77 ? -4.011 -4.013 -4.000 1.00 80.94 77 ALA A CA 1
ATOM 642 C C . ALA A 1 77 ? -4.128 -3.084 -2.779 1.00 80.94 77 ALA A C 1
ATOM 644 O O . ALA A 1 77 ? -4.711 -3.468 -1.763 1.00 80.94 77 ALA A O 1
ATOM 645 N N . GLY A 1 78 ? -3.643 -1.843 -2.890 1.00 79.12 78 GLY A N 1
ATOM 646 C CA . GLY A 1 78 ? -3.801 -0.810 -1.868 1.00 79.12 78 GLY A CA 1
ATOM 647 C C . GLY A 1 78 ? -5.269 -0.473 -1.594 1.00 79.12 78 GLY A C 1
ATOM 648 O O . GLY A 1 78 ? -5.689 -0.458 -0.435 1.00 79.12 78 GLY A O 1
ATOM 649 N N . LEU A 1 79 ? -6.070 -0.274 -2.645 1.00 81.31 79 LEU A N 1
ATOM 650 C CA . LEU A 1 79 ? -7.514 -0.028 -2.541 1.00 81.31 79 LEU A CA 1
ATOM 651 C C . LEU A 1 79 ? -8.250 -1.180 -1.848 1.00 81.31 79 LEU A C 1
ATOM 653 O O . LEU A 1 79 ? -8.999 -0.945 -0.897 1.00 81.31 79 LEU A O 1
ATOM 657 N N . PHE A 1 80 ? -8.008 -2.421 -2.275 1.00 81.31 80 PHE A N 1
ATOM 658 C CA . PHE A 1 80 ? -8.604 -3.601 -1.648 1.00 81.31 80 PHE A CA 1
ATOM 659 C C . PHE A 1 80 ? -8.216 -3.713 -0.176 1.00 81.31 80 PHE A C 1
ATOM 661 O O . PHE A 1 80 ? -9.088 -3.973 0.654 1.00 81.31 80 PHE A O 1
ATOM 668 N N . ASN A 1 81 ? -6.951 -3.454 0.164 1.00 77.06 81 ASN A N 1
ATOM 669 C CA . ASN A 1 81 ? -6.495 -3.457 1.552 1.00 77.06 81 ASN A CA 1
ATOM 670 C C . ASN A 1 81 ? -7.205 -2.400 2.396 1.00 77.06 81 ASN A C 1
ATOM 672 O O . ASN A 1 81 ? -7.643 -2.706 3.500 1.00 77.06 81 ASN A O 1
ATOM 676 N N . ILE A 1 82 ? -7.366 -1.176 1.887 1.00 74.25 82 ILE A N 1
ATOM 677 C CA . ILE A 1 82 ? -8.086 -0.114 2.602 1.00 74.25 82 ILE A CA 1
ATOM 678 C C . ILE A 1 82 ? -9.544 -0.524 2.845 1.00 74.25 82 ILE A C 1
ATOM 680 O O . ILE A 1 82 ? -10.042 -0.374 3.963 1.00 74.25 82 ILE A O 1
ATOM 684 N N . ILE A 1 83 ? -10.219 -1.079 1.834 1.00 77.31 83 ILE A N 1
ATOM 685 C CA . ILE A 1 83 ? -11.611 -1.540 1.948 1.00 77.31 83 ILE A CA 1
ATOM 686 C C . ILE A 1 83 ? -11.726 -2.671 2.980 1.00 77.31 83 ILE A C 1
ATOM 688 O O . ILE A 1 83 ? -12.585 -2.617 3.866 1.00 77.31 83 ILE A O 1
ATOM 692 N N . TYR A 1 84 ? -10.852 -3.677 2.904 1.00 74.19 84 TYR A N 1
ATOM 693 C CA . TYR A 1 84 ? -10.840 -4.796 3.848 1.00 74.19 84 TYR A CA 1
ATOM 694 C C . TYR A 1 84 ? -10.539 -4.334 5.270 1.00 74.19 84 TYR A C 1
ATOM 696 O O . TYR A 1 84 ? -11.227 -4.724 6.214 1.00 74.19 84 TYR A O 1
ATOM 704 N N . LEU A 1 85 ? -9.555 -3.453 5.428 1.00 71.94 85 LEU A N 1
ATOM 705 C CA . LEU A 1 85 ? -9.196 -2.905 6.722 1.00 71.94 85 LEU A CA 1
ATOM 706 C C . LEU A 1 85 ? -10.347 -2.093 7.315 1.00 71.94 85 LEU A C 1
ATOM 708 O O . LEU A 1 85 ? -10.630 -2.220 8.504 1.00 71.94 85 LEU A O 1
ATOM 712 N N . HIS A 1 86 ? -11.059 -1.306 6.506 1.00 68.94 86 HIS A N 1
ATOM 713 C CA . HIS A 1 86 ? -12.240 -0.582 6.969 1.00 6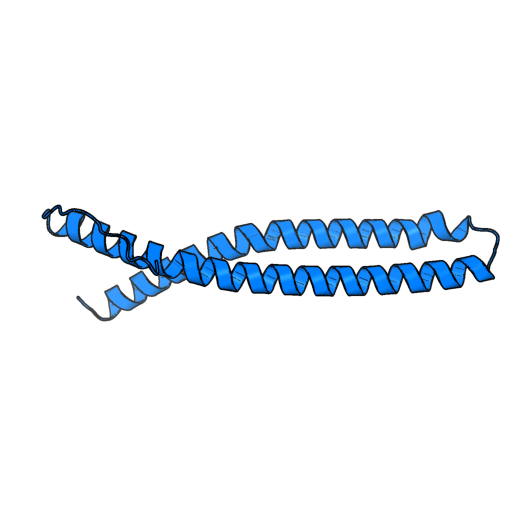8.94 86 HIS A CA 1
ATOM 714 C C . HIS A 1 86 ? -13.347 -1.545 7.425 1.00 68.94 86 HIS A C 1
ATOM 716 O O . HIS A 1 86 ? -14.027 -1.283 8.423 1.00 68.94 86 HIS A O 1
ATOM 722 N N . ARG A 1 87 ? -13.509 -2.677 6.730 1.00 70.44 87 ARG A N 1
ATOM 723 C CA . ARG A 1 87 ? -14.469 -3.724 7.098 1.00 70.44 87 ARG A CA 1
ATOM 724 C C . ARG A 1 87 ? -14.114 -4.405 8.421 1.00 70.44 87 ARG A C 1
ATOM 726 O O . ARG A 1 87 ? -15.020 -4.665 9.197 1.00 70.44 87 ARG A O 1
ATOM 733 N N . ILE A 1 88 ? -12.829 -4.618 8.704 1.00 67.62 88 ILE A N 1
ATOM 734 C CA . ILE A 1 88 ? -12.334 -5.240 9.949 1.00 67.62 88 ILE A CA 1
ATOM 735 C C . ILE A 1 88 ? -12.295 -4.236 11.117 1.00 67.62 88 ILE A C 1
ATOM 737 O O . ILE A 1 88 ? -12.602 -4.565 12.264 1.00 67.62 88 ILE A O 1
ATOM 741 N N . ALA A 1 89 ? -11.942 -2.979 10.850 1.00 66.25 89 ALA A N 1
ATOM 742 C CA . ALA A 1 89 ? -11.770 -1.967 11.888 1.00 66.25 89 ALA A CA 1
ATOM 743 C C . ALA A 1 89 ? -13.092 -1.501 12.522 1.00 66.25 89 ALA A C 1
ATOM 745 O O . ALA A 1 89 ? -13.099 -1.108 13.691 1.00 66.25 89 ALA A O 1
ATOM 746 N N . GLY A 1 90 ? -14.205 -1.544 11.781 1.00 66.81 90 GLY A N 1
ATOM 747 C CA . GLY A 1 90 ? -15.537 -1.237 12.318 1.00 66.81 90 GLY A CA 1
ATOM 748 C C . GLY A 1 90 ? -15.934 -2.160 13.485 1.00 66.81 90 GLY A C 1
ATOM 749 O O . GLY A 1 90 ? -16.186 -1.665 14.587 1.00 66.81 90 GLY A O 1
ATOM 750 N N . PRO A 1 91 ? -15.925 -3.487 13.282 1.00 73.50 91 PRO A N 1
ATOM 751 C CA . PRO A 1 91 ? -16.131 -4.496 14.318 1.00 73.50 91 PRO A CA 1
ATOM 752 C C . PRO A 1 91 ? -15.231 -4.326 15.536 1.00 73.50 91 PRO A C 1
ATOM 754 O O . PRO A 1 91 ? -15.720 -4.239 16.663 1.00 73.50 91 PRO A O 1
ATOM 757 N N . ILE A 1 92 ? -13.919 -4.196 15.314 1.00 74.88 92 ILE A N 1
ATOM 758 C CA . ILE A 1 92 ? -12.929 -4.056 16.391 1.00 74.88 92 ILE A CA 1
ATOM 759 C C . ILE A 1 92 ? -13.225 -2.815 17.237 1.00 74.88 92 ILE A C 1
ATOM 761 O O . ILE A 1 92 ? -13.229 -2.884 18.467 1.00 74.88 92 ILE A O 1
ATOM 765 N N . SER A 1 93 ? -13.542 -1.686 16.598 1.00 71.25 93 SER A N 1
ATOM 766 C CA . SER A 1 93 ? -13.935 -0.468 17.308 1.00 71.25 93 SER A CA 1
ATOM 767 C C . SER A 1 93 ? -15.169 -0.673 18.186 1.00 71.25 93 SER A C 1
ATOM 769 O O . SER A 1 93 ? -15.265 -0.033 19.238 1.00 71.25 93 SER A O 1
ATOM 771 N N . ARG A 1 94 ? -16.133 -1.491 17.754 1.00 76.88 94 ARG A N 1
ATOM 772 C CA . ARG A 1 94 ? -17.335 -1.769 18.543 1.00 76.88 94 ARG A CA 1
ATOM 773 C C . ARG A 1 94 ? -17.003 -2.634 19.752 1.00 76.88 94 ARG A C 1
ATOM 775 O O . ARG A 1 94 ? -17.396 -2.275 20.857 1.00 76.88 94 ARG A O 1
ATOM 782 N N . LEU A 1 95 ? -16.245 -3.710 19.544 1.00 80.62 95 LEU A N 1
ATOM 783 C CA . LEU A 1 95 ? -15.853 -4.643 20.603 1.00 80.62 95 LEU A CA 1
ATOM 784 C C . LEU A 1 95 ? -15.036 -3.935 21.692 1.00 80.62 95 LEU A C 1
ATOM 786 O O . LEU A 1 95 ? -15.341 -4.079 22.870 1.00 80.62 95 LEU A O 1
ATOM 790 N N . ILE A 1 96 ? -14.070 -3.088 21.312 1.00 81.00 96 ILE A N 1
ATOM 791 C CA . ILE A 1 96 ? -13.285 -2.286 22.271 1.00 81.00 96 ILE A CA 1
ATOM 792 C C . ILE A 1 96 ? -14.198 -1.387 23.112 1.00 81.00 96 ILE A C 1
ATOM 794 O O . ILE A 1 96 ? -14.006 -1.259 24.318 1.00 81.00 96 ILE A O 1
ATOM 798 N N . LYS A 1 97 ? -15.211 -0.771 22.493 1.00 77.88 97 LYS A N 1
ATOM 799 C CA . LYS A 1 97 ? -16.153 0.097 23.204 1.00 77.88 97 LYS A CA 1
ATOM 800 C C . LYS A 1 97 ? -16.989 -0.681 24.225 1.00 77.88 97 LYS A C 1
ATOM 802 O O . LYS A 1 97 ? -17.217 -0.173 25.319 1.00 77.88 97 LYS A O 1
ATOM 807 N N . GLU A 1 98 ? -17.444 -1.870 23.855 1.00 81.56 98 GLU A N 1
ATOM 808 C CA . GLU A 1 98 ? -18.236 -2.750 24.718 1.00 81.56 98 GLU A CA 1
ATOM 809 C C . GLU A 1 98 ? -17.391 -3.249 25.901 1.00 81.56 98 GLU A C 1
ATOM 811 O O . GLU A 1 98 ? -17.834 -3.187 27.045 1.00 81.56 98 GLU A O 1
ATOM 816 N N . ILE A 1 99 ? -16.130 -3.623 25.650 1.00 83.81 99 ILE A N 1
ATOM 817 C CA . ILE A 1 99 ? -15.156 -3.990 26.690 1.00 83.81 99 ILE A CA 1
ATOM 818 C C . ILE A 1 99 ? -14.908 -2.818 27.648 1.00 83.81 99 ILE A C 1
ATOM 820 O O . ILE A 1 99 ? -15.006 -2.998 28.861 1.00 83.81 99 ILE A O 1
ATOM 824 N N . ASP A 1 100 ? -14.643 -1.613 27.134 1.00 83.00 100 ASP A N 1
ATOM 825 C CA . ASP A 1 100 ? -14.477 -0.411 27.965 1.00 83.00 100 ASP A CA 1
ATOM 826 C C . ASP A 1 100 ? -15.700 -0.175 28.866 1.00 83.00 100 ASP A C 1
ATOM 828 O O . ASP A 1 100 ? -15.566 0.179 30.038 1.00 83.00 100 ASP A O 1
ATOM 832 N N . GLU A 1 101 ? -16.909 -0.349 28.325 1.00 82.00 101 GLU A N 1
ATOM 833 C CA . GLU A 1 101 ? -18.153 -0.178 29.077 1.00 82.00 101 GLU A CA 1
ATOM 834 C C . GLU A 1 101 ? -18.312 -1.247 30.165 1.00 82.00 101 GLU A C 1
ATOM 836 O O . GLU A 1 101 ? -18.746 -0.915 31.272 1.00 82.00 101 GLU A O 1
ATOM 841 N N . MET A 1 102 ? -17.889 -2.491 29.922 1.00 85.50 102 MET A N 1
ATOM 842 C CA . MET A 1 102 ? -17.849 -3.540 30.951 1.00 85.50 102 MET A CA 1
ATOM 843 C C . MET A 1 102 ? -16.842 -3.225 32.057 1.00 85.50 102 MET A C 1
ATOM 845 O O . MET A 1 102 ? -17.162 -3.393 33.233 1.00 85.50 102 MET A O 1
ATOM 849 N N . VAL A 1 103 ? -15.656 -2.721 31.704 1.00 86.12 103 VAL A N 1
ATOM 850 C CA . VAL A 1 103 ? -14.613 -2.352 32.675 1.00 86.12 103 VAL A CA 1
ATOM 851 C C . VAL A 1 103 ? -15.080 -1.198 33.565 1.00 86.12 103 VAL A C 1
ATOM 853 O O . VAL A 1 103 ? -14.939 -1.265 34.785 1.00 86.12 103 VAL A O 1
ATOM 856 N N . ILE A 1 104 ? -15.688 -0.160 32.979 1.00 87.00 104 ILE A N 1
ATOM 857 C CA . ILE A 1 104 ? -16.186 1.007 33.726 1.00 87.00 104 ILE A CA 1
ATOM 858 C C . ILE A 1 104 ? -17.387 0.630 34.601 1.00 87.00 104 ILE A C 1
ATOM 860 O O . ILE A 1 104 ? -17.465 1.044 35.757 1.00 87.00 104 ILE A O 1
ATOM 864 N N . SER A 1 105 ? -18.332 -0.146 34.064 1.00 85.88 105 SER A N 1
ATOM 865 C CA . SER A 1 105 ? -19.563 -0.516 34.778 1.00 85.88 105 SER A CA 1
ATOM 866 C C . SER A 1 105 ? -19.394 -1.692 35.745 1.00 85.88 105 SER A C 1
ATOM 868 O O . SER A 1 105 ? -20.310 -1.962 36.522 1.00 85.88 105 SER A O 1
ATOM 870 N N . LYS A 1 106 ? -18.255 -2.403 35.692 1.00 86.88 106 LYS A N 1
ATOM 871 C CA . LYS A 1 106 ? -17.988 -3.684 36.374 1.00 86.88 106 LYS A CA 1
ATOM 872 C C . LYS A 1 106 ? -19.047 -4.770 36.112 1.00 86.88 106 LYS A C 1
ATOM 874 O O . LYS A 1 106 ? -19.144 -5.733 36.871 1.00 86.88 106 LYS A O 1
ATOM 879 N N . LYS A 1 107 ? -19.848 -4.630 35.050 1.00 83.38 107 LYS A N 1
ATOM 880 C CA . LYS A 1 107 ? -20.884 -5.590 34.647 1.00 83.38 107 LYS A CA 1
ATOM 881 C C . LYS A 1 107 ? -20.415 -6.370 33.429 1.00 83.38 107 LYS A C 1
ATOM 883 O O . LYS A 1 107 ? -20.593 -5.948 32.286 1.00 83.38 107 LYS A O 1
ATOM 888 N N . TYR A 1 108 ? -19.814 -7.519 33.696 1.00 86.06 108 TYR A N 1
ATOM 889 C CA . TYR A 1 108 ? -19.294 -8.410 32.668 1.00 86.06 108 TYR A CA 1
ATOM 890 C C . TYR A 1 108 ? -20.422 -9.233 32.045 1.00 86.06 108 TYR A C 1
ATOM 892 O O . TYR A 1 108 ? -21.264 -9.785 32.753 1.00 86.06 108 TYR A O 1
ATOM 900 N N . HIS A 1 109 ? -20.437 -9.308 30.719 1.00 85.44 109 HIS A N 1
ATOM 901 C CA . HIS A 1 109 ? -21.360 -10.136 29.950 1.00 85.44 109 HIS A CA 1
ATOM 902 C C . HIS A 1 109 ? -20.644 -10.726 28.733 1.00 85.44 109 HIS A C 1
ATOM 904 O O . HIS A 1 109 ? -19.551 -10.292 28.367 1.00 85.44 109 HIS A O 1
ATOM 910 N N . LEU A 1 110 ? -21.245 -11.748 28.123 1.00 85.25 110 LEU A N 1
ATOM 911 C CA . LEU A 1 110 ? -20.646 -12.436 26.985 1.00 85.25 110 LEU A CA 1
ATOM 912 C C . LEU A 1 110 ? -20.645 -11.521 25.749 1.00 85.25 110 LEU A C 1
ATOM 914 O O . LEU A 1 110 ? -21.701 -11.068 25.305 1.00 85.25 110 LEU A O 1
ATOM 918 N N . LEU A 1 111 ? -19.466 -11.274 25.177 1.00 80.38 111 LEU A N 1
ATOM 919 C CA . LEU A 1 111 ? -19.329 -10.542 23.917 1.00 80.38 111 LEU A CA 1
ATOM 920 C C . LEU A 1 111 ? -19.813 -11.405 22.753 1.00 80.38 111 LEU A C 1
ATOM 922 O O . LEU A 1 111 ? -19.298 -12.496 22.517 1.00 80.38 111 LEU A O 1
ATOM 926 N N . THR A 1 112 ? -20.787 -10.895 22.002 1.00 76.75 112 THR A N 1
ATOM 927 C CA . THR A 1 112 ? -21.311 -11.557 20.804 1.00 76.75 112 THR A CA 1
ATOM 928 C C . THR A 1 112 ? -20.880 -10.811 19.544 1.00 76.75 112 THR A C 1
ATOM 930 O O . THR A 1 112 ? -21.208 -9.644 19.318 1.00 76.75 112 THR A O 1
ATOM 933 N N . ILE A 1 113 ? -20.125 -11.510 18.697 1.00 77.56 113 ILE A N 1
ATOM 934 C CA . ILE A 1 113 ? -19.705 -11.028 17.378 1.00 77.56 113 ILE A CA 1
ATOM 935 C C . ILE A 1 113 ? -20.885 -11.221 16.416 1.00 77.56 113 ILE A C 1
ATOM 937 O O . ILE A 1 113 ? -21.491 -12.296 16.385 1.00 77.56 113 ILE A O 1
ATOM 941 N N . ARG A 1 114 ? -21.273 -10.190 15.651 1.00 76.19 114 ARG A N 1
ATOM 942 C CA . ARG A 1 114 ? -22.363 -10.346 14.670 1.00 76.19 114 ARG A CA 1
ATOM 943 C C . ARG A 1 114 ? -21.842 -11.112 13.458 1.00 76.19 114 ARG A C 1
ATOM 945 O O . ARG A 1 114 ? -20.710 -10.930 13.057 1.00 76.19 114 ARG A O 1
ATOM 952 N N . LYS A 1 115 ? -22.708 -11.853 12.761 1.00 66.75 115 LYS A N 1
ATOM 953 C CA . LYS A 1 115 ? -22.356 -12.543 11.496 1.00 66.75 115 LYS A CA 1
ATOM 954 C C . LYS A 1 115 ? -21.776 -11.643 10.386 1.00 66.75 115 LYS A C 1
ATOM 956 O O . LYS A 1 115 ? -21.255 -12.164 9.409 1.00 66.75 115 LYS A O 1
ATOM 961 N N . LYS A 1 116 ? -21.969 -10.322 10.472 1.00 61.94 116 LYS A N 1
ATOM 962 C CA . LYS A 1 116 ? -21.488 -9.327 9.493 1.00 61.94 116 LYS A CA 1
ATOM 963 C C . LYS A 1 116 ? -20.265 -8.539 9.981 1.00 61.94 116 LYS A C 1
ATOM 965 O O . LYS A 1 116 ? -19.764 -7.725 9.206 1.00 61.94 116 LYS A O 1
ATOM 970 N N . ASP A 1 117 ? -19.880 -8.745 11.240 1.00 59.00 117 ASP A N 1
ATOM 971 C CA . ASP A 1 117 ? -18.634 -8.249 11.821 1.00 59.00 117 ASP A CA 1
ATOM 972 C C . ASP A 1 117 ? -17.484 -9.185 11.422 1.00 59.00 117 ASP A C 1
ATOM 974 O O . ASP A 1 117 ? -16.385 -8.667 11.136 1.00 59.00 117 ASP A O 1
#

Foldseek 3Di:
DDPVVVVVLVVVLVVVLVVVLCVVLVVLVVVLVVLVVVLVCCLPPVLVPPPDPVVSVVVVVVSVVVNVVSVVVSVVVSVVVSVVSVQVSVQVSVQVVVVVVCVVVVPDDDDDRDPSD